Protein AF-A0A1A6GT30-F1 (afdb_monomer_lite)

InterPro domains:
  IPR007768 Suppressor of fused [PTHR10928] (11-63)
  IPR024314 Suppressor of fused C-terminal [PF12470] (11-52)
  IPR038489 Suppressor of fused, C-terminal domain superfamily [G3DSA:3.30.1360.230] (9-63)

Secondary structure (DSSP, 8-state):
---------------HHHHHHHHHHTGGGG-GGG-PSSEEEEEGGGTEEEEE--GGGT-----

Structure (mmCIF, N/CA/C/O backbone):
data_AF-A0A1A6GT30-F1
#
_entry.id   AF-A0A1A6GT30-F1
#
loop_
_atom_site.group_PDB
_atom_site.id
_atom_site.type_symbol
_atom_site.label_atom_id
_atom_site.label_alt_id
_atom_site.label_comp_id
_ato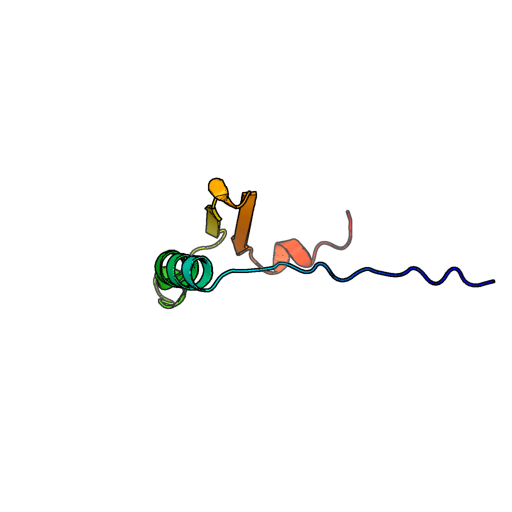m_site.label_asym_id
_atom_site.label_entity_id
_atom_site.label_seq_id
_atom_site.pdbx_PDB_ins_code
_atom_site.Cartn_x
_atom_site.Cartn_y
_atom_site.Cartn_z
_atom_site.occupancy
_atom_site.B_iso_or_equiv
_atom_site.auth_seq_id
_atom_site.auth_comp_id
_atom_site.auth_asym_id
_atom_site.auth_atom_id
_atom_site.pdbx_PDB_model_num
ATOM 1 N N . MET A 1 1 ? 17.087 33.515 -14.452 1.00 43.16 1 MET A N 1
ATOM 2 C CA . MET A 1 1 ? 16.267 33.091 -13.298 1.00 43.16 1 MET A CA 1
ATOM 3 C C . MET A 1 1 ? 15.860 31.657 -13.563 1.00 43.16 1 MET A C 1
ATOM 5 O O . MET A 1 1 ? 14.979 31.441 -14.381 1.00 43.16 1 MET A O 1
ATOM 9 N N . GLU A 1 2 ? 16.567 30.692 -12.983 1.00 47.41 2 GLU A N 1
ATOM 10 C CA . GLU A 1 2 ? 16.178 29.284 -13.088 1.00 47.41 2 GLU A CA 1
ATOM 11 C C . GLU A 1 2 ? 15.019 29.027 -12.128 1.00 47.41 2 GLU A C 1
ATOM 13 O O . GLU A 1 2 ? 15.104 29.300 -10.930 1.00 47.41 2 GLU A O 1
ATOM 18 N N . SER A 1 3 ? 13.898 28.565 -12.672 1.00 53.53 3 SER A N 1
ATOM 19 C CA . SER A 1 3 ? 12.759 28.110 -11.889 1.00 53.53 3 SER A CA 1
ATOM 20 C C . SER A 1 3 ? 13.185 26.857 -11.127 1.00 53.53 3 SER A C 1
ATOM 22 O O . SER A 1 3 ? 13.346 25.79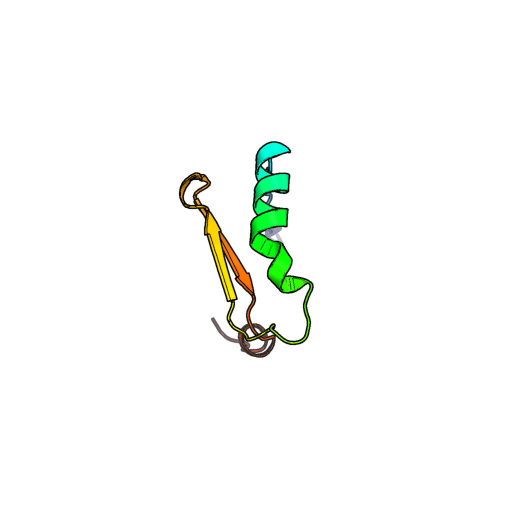6 -11.724 1.00 53.53 3 SER A O 1
ATOM 24 N N . VAL A 1 4 ? 13.382 26.970 -9.813 1.00 63.28 4 VAL A N 1
ATOM 25 C CA . VAL A 1 4 ? 13.570 25.803 -8.944 1.00 63.28 4 VAL A CA 1
ATOM 26 C C . VAL A 1 4 ? 12.256 25.026 -8.947 1.00 63.28 4 VAL A C 1
ATOM 28 O O . VAL A 1 4 ? 11.317 25.360 -8.226 1.00 63.28 4 VAL A O 1
ATOM 31 N N . GLN A 1 5 ? 12.165 24.016 -9.810 1.00 60.72 5 GLN A N 1
ATOM 32 C CA . GLN A 1 5 ? 11.062 23.066 -9.814 1.00 60.72 5 GLN A CA 1
ATOM 33 C C . GLN A 1 5 ? 11.174 22.240 -8.534 1.00 60.72 5 GLN A C 1
ATOM 35 O O . GLN A 1 5 ? 11.988 21.324 -8.423 1.00 60.72 5 GLN A O 1
ATOM 40 N N . PHE A 1 6 ? 10.387 22.610 -7.526 1.00 59.34 6 PHE A N 1
ATOM 41 C CA . PHE A 1 6 ? 10.266 21.846 -6.294 1.00 59.34 6 PHE A CA 1
ATOM 42 C C . PHE A 1 6 ? 9.513 20.551 -6.624 1.00 59.34 6 PHE A C 1
ATOM 44 O O . PHE A 1 6 ? 8.289 20.482 -6.522 1.00 59.34 6 PHE A O 1
ATOM 51 N N . PHE A 1 7 ? 10.239 19.515 -7.047 1.00 64.06 7 PHE A N 1
ATOM 52 C CA . PHE A 1 7 ? 9.706 18.158 -7.108 1.00 64.06 7 PHE A CA 1
ATOM 53 C C . PHE A 1 7 ? 9.385 17.727 -5.675 1.00 64.06 7 PHE A C 1
ATOM 55 O O . PHE A 1 7 ? 10.247 17.255 -4.931 1.00 64.06 7 PHE A O 1
ATOM 62 N N . ARG A 1 8 ? 8.143 17.959 -5.237 1.00 76.25 8 ARG A N 1
ATOM 63 C CA . ARG A 1 8 ? 7.678 17.452 -3.947 1.00 76.25 8 ARG A CA 1
ATOM 64 C C . ARG A 1 8 ? 7.657 15.930 -4.026 1.00 76.25 8 ARG A C 1
ATOM 66 O O . ARG A 1 8 ? 6.868 15.360 -4.772 1.00 76.25 8 ARG A O 1
ATOM 73 N N . LYS A 1 9 ? 8.526 15.282 -3.249 1.00 81.62 9 LYS A N 1
ATOM 74 C CA . LYS A 1 9 ? 8.453 13.836 -3.030 1.00 81.62 9 LYS A CA 1
ATOM 75 C C . LYS A 1 9 ? 7.103 13.508 -2.375 1.00 81.62 9 LYS A C 1
ATOM 77 O O . LYS A 1 9 ? 6.759 14.175 -1.393 1.00 81.62 9 LYS A O 1
ATOM 82 N N . PRO A 1 10 ? 6.342 12.527 -2.888 1.00 84.31 10 PRO A N 1
ATOM 83 C CA . PRO A 1 10 ? 5.108 12.101 -2.244 1.00 84.31 10 PRO A CA 1
ATOM 84 C C . PRO A 1 10 ? 5.413 11.549 -0.845 1.00 84.31 10 PRO A C 1
ATOM 86 O O . PRO A 1 10 ? 6.432 10.891 -0.635 1.00 84.31 10 PRO A O 1
ATOM 89 N N . GLN A 1 11 ? 4.536 11.846 0.111 1.00 88.81 11 GLN A N 1
ATOM 90 C CA . GLN A 1 11 ? 4.596 11.339 1.482 1.00 88.81 11 GLN A CA 1
ATOM 91 C C . GLN A 1 11 ? 3.265 10.665 1.810 1.00 88.81 11 GLN A C 1
ATOM 93 O O . GLN A 1 11 ? 2.209 11.184 1.448 1.00 88.81 11 GLN A O 1
ATOM 98 N N . ILE A 1 12 ? 3.318 9.522 2.492 1.00 89.56 12 ILE A N 1
ATOM 99 C CA . ILE A 1 12 ? 2.147 8.758 2.933 1.00 89.56 12 ILE A CA 1
ATOM 100 C C . ILE A 1 12 ? 2.300 8.512 4.433 1.00 89.56 12 ILE A C 1
ATOM 102 O O . ILE A 1 12 ? 3.377 8.134 4.888 1.00 89.56 12 ILE A O 1
ATOM 106 N N . LEU A 1 13 ? 1.229 8.746 5.194 1.00 92.88 13 LEU A N 1
ATOM 107 C CA . LEU A 1 13 ? 1.165 8.438 6.620 1.00 92.88 13 LEU A CA 1
ATOM 108 C C . LEU A 1 13 ? 0.426 7.113 6.814 1.00 92.88 13 LEU A C 1
ATOM 110 O O . LEU A 1 13 ? -0.701 6.965 6.342 1.00 92.88 13 LEU A O 1
ATOM 114 N N . LEU A 1 14 ? 1.048 6.181 7.532 1.00 95.00 14 LEU A N 1
ATOM 115 C CA . LEU A 1 14 ? 0.484 4.875 7.866 1.00 95.00 14 LEU A CA 1
ATOM 116 C C . LEU A 1 14 ? 0.404 4.751 9.390 1.00 95.00 14 LEU A C 1
ATOM 118 O O . LEU A 1 14 ? 1.356 5.088 10.090 1.00 95.00 14 LEU A O 1
ATOM 122 N N . THR A 1 15 ? -0.741 4.306 9.900 1.00 95.75 15 THR A N 1
ATOM 123 C CA . THR A 1 15 ? -0.923 3.982 11.322 1.00 95.75 15 THR A CA 1
ATOM 124 C C . THR A 1 15 ? -0.445 2.561 11.592 1.00 95.75 15 THR A C 1
ATOM 126 O O . THR A 1 15 ? -0.522 1.730 10.693 1.00 95.75 15 THR A O 1
ATOM 129 N N . GLU A 1 16 ? -0.022 2.258 12.820 1.00 96.88 16 GLU A N 1
ATOM 130 C CA . GLU A 1 16 ? 0.463 0.916 13.196 1.00 96.88 16 GLU A CA 1
ATOM 131 C C . GLU A 1 16 ? -0.548 -0.187 12.850 1.00 96.88 16 GLU A C 1
ATOM 133 O O . GLU A 1 16 ? -0.216 -1.097 12.101 1.00 96.88 16 GLU A O 1
ATOM 138 N N . GLU A 1 17 ? -1.815 -0.019 13.241 1.00 95.56 17 GLU A N 1
ATOM 139 C CA . GLU A 1 17 ? -2.916 -0.937 12.892 1.00 95.56 17 GLU A CA 1
ATOM 140 C C . GLU A 1 17 ? -3.024 -1.198 11.378 1.00 95.56 17 GLU A C 1
ATOM 142 O O . GLU A 1 17 ? -3.322 -2.302 10.929 1.00 95.56 17 GLU A O 1
ATOM 147 N N . PHE A 1 18 ? -2.777 -0.171 10.561 1.00 95.31 18 PHE A N 1
ATOM 148 C CA . PHE A 1 18 ? -2.865 -0.322 9.114 1.00 95.31 18 PHE A CA 1
ATOM 149 C C . PHE A 1 18 ? -1.622 -1.003 8.542 1.00 95.31 18 PHE A C 1
ATOM 151 O O . PHE A 1 18 ? -1.740 -1.760 7.587 1.00 95.31 18 PHE A O 1
ATOM 158 N N . VAL A 1 19 ? -0.448 -0.769 9.134 1.00 95.19 19 VAL A N 1
ATOM 159 C CA . VAL A 1 19 ? 0.785 -1.475 8.771 1.00 95.19 19 VAL A CA 1
ATOM 160 C C . VAL A 1 19 ? 0.641 -2.969 9.039 1.00 95.19 19 VAL A C 1
ATOM 162 O O . VAL A 1 19 ? 0.990 -3.755 8.168 1.00 95.19 19 VAL A O 1
ATOM 165 N N . GLU A 1 20 ? 0.089 -3.361 10.186 1.00 96.44 20 GLU A N 1
ATOM 166 C CA . GLU A 1 20 ? -0.151 -4.773 10.516 1.00 96.44 20 GLU A CA 1
ATOM 167 C C . GLU A 1 20 ? -1.055 -5.441 9.477 1.00 96.44 20 GLU A C 1
ATOM 169 O O . GLU A 1 20 ? -0.663 -6.436 8.870 1.00 96.44 20 GLU A O 1
ATOM 174 N N . LYS A 1 21 ? -2.196 -4.818 9.162 1.00 94.62 21 LYS A N 1
ATOM 175 C CA . LYS A 1 21 ? -3.095 -5.306 8.108 1.00 94.62 21 LYS A CA 1
ATOM 176 C C . LYS A 1 21 ? -2.406 -5.398 6.742 1.00 94.62 21 LYS A C 1
ATOM 178 O O . LYS A 1 21 ? -2.577 -6.376 6.024 1.00 94.62 21 LYS A O 1
ATOM 183 N N . MET A 1 22 ? -1.625 -4.382 6.369 1.00 94.31 22 MET A N 1
ATOM 184 C CA . MET A 1 22 ? -0.881 -4.405 5.109 1.00 94.31 22 MET A CA 1
ATOM 185 C C . MET A 1 22 ? 0.127 -5.556 5.069 1.00 94.31 22 MET A C 1
ATOM 187 O O . MET A 1 22 ? 0.304 -6.147 4.013 1.00 94.31 22 MET A O 1
ATOM 191 N N . LEU A 1 23 ? 0.799 -5.867 6.178 1.00 94.06 23 LEU A N 1
ATOM 192 C CA . LEU A 1 23 ? 1.760 -6.969 6.235 1.00 94.06 23 LEU A CA 1
ATOM 193 C C . LEU A 1 23 ? 1.082 -8.327 6.044 1.00 94.06 23 LEU A C 1
ATOM 195 O O . LEU A 1 23 ? 1.620 -9.150 5.311 1.00 94.06 23 LEU A O 1
ATOM 199 N N . GLU A 1 24 ? -0.090 -8.533 6.649 1.00 93.94 24 GLU A N 1
ATOM 200 C CA . GLU A 1 24 ? -0.900 -9.742 6.443 1.00 93.94 24 GLU A CA 1
ATOM 201 C C . GLU A 1 24 ? -1.323 -9.880 4.973 1.00 93.94 24 GLU A C 1
ATOM 203 O O . GLU A 1 24 ? -1.095 -10.914 4.351 1.00 93.94 24 GLU A O 1
ATOM 208 N N . ASP A 1 25 ? -1.863 -8.809 4.382 1.00 92.56 25 ASP A N 1
ATOM 209 C CA . ASP A 1 25 ? -2.318 -8.819 2.986 1.00 92.56 25 ASP A CA 1
ATOM 210 C C . ASP A 1 25 ? -1.161 -9.034 1.988 1.00 92.56 25 ASP A C 1
ATOM 212 O O . ASP A 1 25 ? -1.377 -9.557 0.896 1.00 92.56 25 ASP A O 1
ATOM 216 N N . LEU A 1 26 ? 0.061 -8.622 2.343 1.00 91.62 26 LEU A N 1
ATOM 217 C CA . LEU A 1 26 ? 1.264 -8.708 1.505 1.00 91.62 26 LEU A CA 1
ATOM 218 C C . LEU A 1 26 ? 2.126 -9.952 1.791 1.00 91.62 26 LEU A C 1
ATOM 220 O O . LEU A 1 26 ? 3.195 -10.094 1.191 1.00 91.62 26 LEU A O 1
ATOM 224 N N . GLU A 1 27 ? 1.705 -10.849 2.688 1.00 89.94 27 GLU A N 1
ATOM 225 C CA . GLU A 1 27 ? 2.472 -12.042 3.080 1.00 89.94 27 GLU A CA 1
ATOM 226 C C . GLU A 1 27 ? 2.817 -12.929 1.873 1.00 89.94 27 GLU A C 1
ATOM 228 O O . GLU A 1 27 ? 3.921 -13.466 1.765 1.00 89.94 27 GLU A O 1
ATOM 233 N N . ASP A 1 28 ? 1.914 -13.013 0.902 1.00 86.00 28 ASP A N 1
ATOM 234 C CA . ASP A 1 28 ? 2.071 -13.809 -0.314 1.00 86.00 28 ASP A CA 1
ATOM 235 C C . ASP A 1 28 ? 3.184 -13.306 -1.261 1.00 86.00 28 ASP A C 1
ATOM 237 O O . ASP A 1 28 ? 3.583 -14.010 -2.191 1.00 86.00 28 ASP A O 1
ATOM 241 N N . LEU A 1 29 ? 3.738 -12.113 -1.022 1.00 85.00 29 LEU A N 1
ATOM 242 C CA . LEU A 1 29 ? 4.934 -11.612 -1.709 1.00 85.00 29 LEU A CA 1
ATOM 243 C C . LEU A 1 29 ? 6.225 -12.252 -1.201 1.00 85.00 29 LEU A C 1
ATOM 245 O O . LEU A 1 29 ? 7.253 -12.168 -1.873 1.00 85.00 29 LEU A O 1
ATOM 249 N N . THR A 1 30 ? 6.194 -12.882 -0.028 1.00 82.75 30 THR A N 1
ATOM 250 C CA . THR A 1 30 ? 7.369 -13.525 0.575 1.00 82.75 30 THR A CA 1
ATOM 251 C C . THR A 1 30 ? 7.675 -14.897 -0.029 1.00 82.75 30 THR A C 1
ATOM 253 O O . THR A 1 30 ? 8.767 -15.428 0.180 1.00 82.75 30 THR A O 1
ATOM 256 N N . SER A 1 31 ? 6.751 -15.450 -0.825 1.00 79.75 31 SER A N 1
ATOM 257 C CA . SER A 1 31 ? 6.877 -16.763 -1.461 1.00 79.75 31 SER A CA 1
ATOM 258 C C . SER A 1 31 ? 7.256 -16.636 -2.946 1.00 79.75 31 SER A C 1
ATOM 260 O O . SER A 1 31 ? 6.415 -16.271 -3.771 1.00 79.75 31 SER A O 1
ATOM 262 N N . PRO A 1 32 ? 8.506 -16.960 -3.335 1.00 70.56 32 PRO A N 1
ATOM 263 C CA . PRO A 1 32 ? 8.981 -16.783 -4.711 1.00 70.56 32 PRO A CA 1
ATOM 264 C C . PRO A 1 32 ? 8.284 -17.689 -5.738 1.00 70.56 32 PRO A C 1
ATOM 266 O O . PRO A 1 32 ? 8.298 -17.381 -6.927 1.00 70.56 32 PRO A O 1
ATOM 269 N N . GLU A 1 33 ? 7.655 -18.787 -5.309 1.00 67.25 33 GLU A N 1
ATOM 270 C CA . GLU A 1 33 ? 6.975 -19.734 -6.205 1.00 67.25 33 GLU A CA 1
ATOM 271 C C . GLU A 1 33 ? 5.614 -19.221 -6.719 1.00 67.25 33 GLU A C 1
ATOM 273 O O . GLU A 1 33 ? 5.158 -19.642 -7.785 1.00 67.25 33 GLU A O 1
ATOM 278 N N . GLU A 1 34 ? 4.988 -18.263 -6.026 1.00 60.59 34 GLU A N 1
ATOM 279 C CA . GLU A 1 34 ? 3.655 -17.726 -6.361 1.00 60.59 34 GLU A CA 1
ATOM 280 C C . GLU A 1 34 ? 3.690 -16.291 -6.916 1.00 60.59 3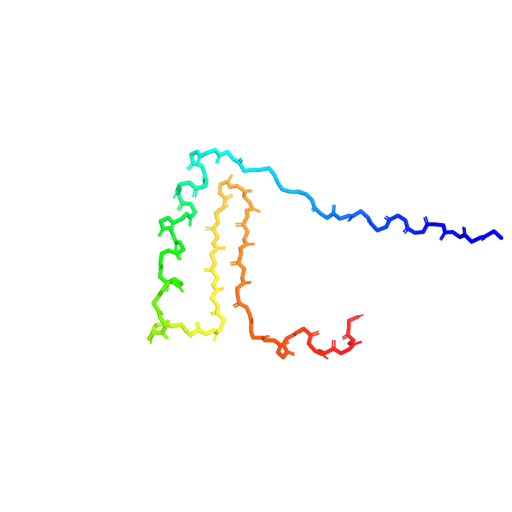4 GLU A C 1
ATOM 282 O O . GLU A 1 34 ? 2.655 -15.658 -7.150 1.00 60.59 34 GLU A O 1
ATOM 287 N N . PHE A 1 35 ? 4.886 -15.766 -7.187 1.00 71.25 35 PHE A N 1
ATOM 288 C CA . PHE A 1 35 ? 5.087 -14.370 -7.561 1.00 71.25 35 PHE A CA 1
ATOM 2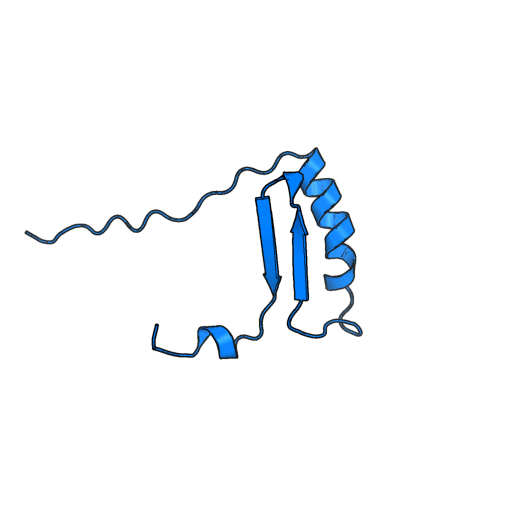89 C C . PHE A 1 35 ? 4.854 -14.122 -9.063 1.00 71.25 35 PHE A C 1
ATOM 291 O O . PHE A 1 35 ? 5.786 -13.984 -9.857 1.00 71.25 35 PHE A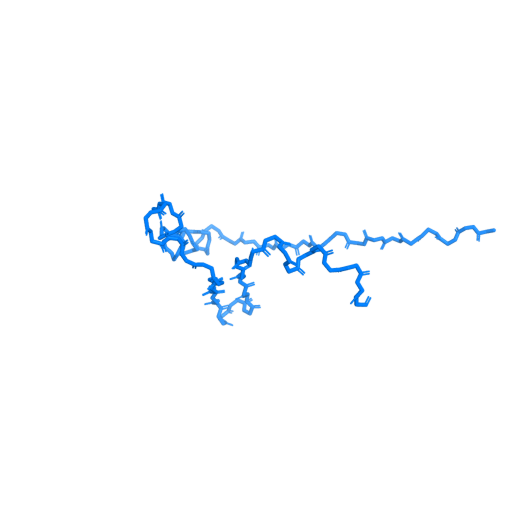 O 1
ATOM 298 N N . LYS A 1 36 ? 3.582 -14.078 -9.479 1.00 81.38 36 LYS A N 1
ATOM 299 C CA . LYS A 1 36 ? 3.165 -13.688 -10.840 1.00 81.38 36 LYS A CA 1
ATOM 300 C C . LYS A 1 36 ? 2.783 -12.206 -10.887 1.00 81.38 36 LYS A C 1
ATOM 302 O O . LYS A 1 36 ? 1.957 -11.755 -10.101 1.00 81.38 36 LYS A O 1
ATOM 307 N N . LEU A 1 37 ? 3.363 -11.465 -11.832 1.00 85.38 37 LEU A N 1
ATOM 308 C CA . LEU A 1 37 ? 3.072 -10.046 -12.075 1.00 85.38 37 LEU A CA 1
ATOM 309 C C . LEU A 1 37 ? 2.080 -9.857 -13.244 1.00 85.38 37 LEU A C 1
ATOM 311 O O . LEU A 1 37 ? 2.100 -10.668 -14.174 1.00 85.38 37 LEU A O 1
ATOM 315 N N . PRO A 1 38 ? 1.266 -8.779 -13.256 1.00 90.44 38 PRO A N 1
ATOM 316 C CA . PRO A 1 38 ? 1.155 -7.743 -12.227 1.00 90.44 38 PRO A CA 1
ATOM 317 C C . PRO A 1 38 ? 0.322 -8.201 -11.026 1.00 90.44 38 PRO A C 1
ATOM 319 O O . PRO A 1 38 ? -0.598 -9.006 -11.167 1.00 90.44 38 PRO A O 1
ATOM 322 N N . LYS A 1 39 ? 0.620 -7.638 -9.855 1.00 90.81 39 LYS A N 1
ATOM 323 C CA . LYS A 1 39 ? -0.117 -7.913 -8.619 1.00 90.81 39 LYS A CA 1
ATOM 324 C C . LYS A 1 39 ? -0.634 -6.626 -8.014 1.00 90.81 39 LYS A C 1
ATOM 326 O O . LYS A 1 39 ? 0.084 -5.631 -7.992 1.00 90.81 39 LYS A O 1
ATOM 331 N N . GLU A 1 40 ? -1.881 -6.630 -7.564 1.00 92.75 40 GLU A N 1
ATOM 332 C CA . GLU A 1 40 ? -2.552 -5.420 -7.103 1.00 92.75 40 GLU A CA 1
ATOM 333 C C . GLU A 1 40 ? -3.187 -5.630 -5.735 1.00 92.75 40 GLU A C 1
ATOM 335 O O . GLU A 1 40 ? -3.980 -6.547 -5.542 1.00 92.75 40 GLU A O 1
ATOM 340 N N . TYR A 1 41 ? -2.877 -4.720 -4.820 1.00 94.06 41 TYR A N 1
ATOM 34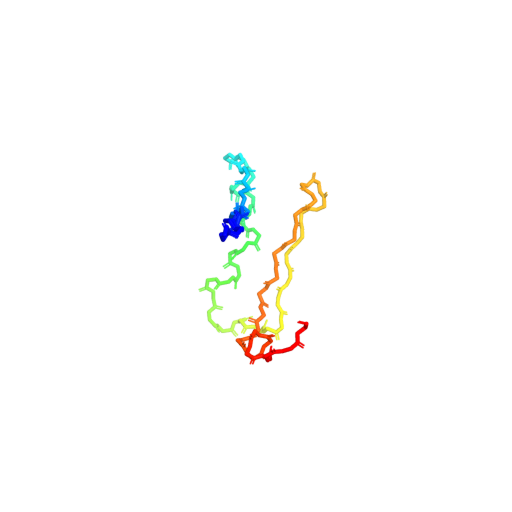1 C CA . TYR A 1 41 ? -3.431 -4.650 -3.478 1.00 94.06 41 TYR A CA 1
ATOM 342 C C . TYR A 1 41 ? -4.179 -3.336 -3.339 1.00 94.06 41 TYR A C 1
ATOM 344 O O . TYR A 1 41 ? -3.674 -2.273 -3.715 1.00 94.06 41 TYR A O 1
ATOM 352 N N . SER A 1 42 ? -5.401 -3.391 -2.825 1.00 95.31 42 SER A N 1
ATOM 353 C CA . SER A 1 42 ? -6.217 -2.202 -2.632 1.00 95.31 42 SER A CA 1
ATOM 354 C C . SER A 1 42 ? -6.833 -2.205 -1.248 1.00 95.31 42 SER A C 1
ATOM 356 O O . SER A 1 42 ? -7.445 -3.184 -0.836 1.00 95.31 42 SER A O 1
ATOM 358 N N . TRP A 1 43 ? -6.723 -1.056 -0.589 1.00 95.56 43 TRP A N 1
ATOM 359 C CA . TRP A 1 43 ? -7.386 -0.737 0.668 1.00 95.56 43 TRP A CA 1
ATOM 360 C C . TRP A 1 43 ? -8.332 0.442 0.415 1.00 95.56 43 TRP A C 1
ATOM 362 O O . TRP A 1 43 ? -7.937 1.606 0.593 1.00 95.56 43 TRP A O 1
ATOM 372 N N . PRO A 1 44 ? -9.564 0.186 -0.074 1.00 94.12 44 PRO A N 1
ATOM 373 C CA . PRO A 1 44 ? -10.526 1.229 -0.426 1.00 94.12 44 PRO A CA 1
ATOM 374 C C . PRO A 1 44 ? -10.826 2.185 0.730 1.00 94.12 44 PRO A C 1
ATOM 376 O O . PRO A 1 44 ? -10.988 3.387 0.515 1.00 94.12 44 PRO A O 1
ATOM 379 N N . GLU A 1 45 ? -10.828 1.679 1.964 1.00 92.88 45 GLU A N 1
ATOM 380 C CA . GLU A 1 45 ? -11.041 2.450 3.188 1.00 92.88 45 GLU A CA 1
ATOM 381 C C . GLU A 1 45 ? -9.959 3.514 3.420 1.00 92.88 45 GLU A C 1
ATOM 383 O O . GLU A 1 45 ? -10.244 4.575 3.976 1.00 92.88 45 GLU A O 1
ATOM 388 N N . LYS A 1 46 ? -8.730 3.270 2.946 1.00 91.56 46 LYS A N 1
ATOM 389 C CA . LYS A 1 46 ? -7.621 4.238 2.968 1.00 91.56 46 LYS A CA 1
ATOM 390 C C . LYS A 1 46 ? -7.427 4.947 1.629 1.00 91.56 46 LYS A C 1
ATOM 392 O O . LYS A 1 46 ? -6.545 5.795 1.522 1.00 91.56 46 LYS A O 1
ATOM 397 N N . LYS A 1 47 ? -8.237 4.617 0.614 1.00 93.12 47 LYS A N 1
ATOM 398 C CA . LYS A 1 47 ? -8.059 5.050 -0.782 1.00 93.12 47 LYS A CA 1
ATOM 399 C C . LYS A 1 47 ? -6.633 4.785 -1.287 1.00 93.12 47 LYS A C 1
ATOM 401 O O . LYS A 1 47 ? -6.093 5.574 -2.060 1.00 93.12 47 LYS A O 1
ATOM 406 N N . LEU A 1 48 ? -6.026 3.689 -0.826 1.00 94.25 48 LEU A N 1
ATOM 407 C CA . LEU A 1 48 ? -4.662 3.300 -1.167 1.00 94.25 48 LEU A CA 1
ATOM 408 C C . LEU A 1 48 ? -4.692 2.098 -2.111 1.00 94.25 48 LEU A C 1
ATOM 410 O O . LEU A 1 48 ? -5.448 1.147 -1.903 1.00 94.25 48 LEU A O 1
ATOM 414 N N . LYS A 1 49 ? -3.852 2.140 -3.144 1.00 94.81 49 LYS A N 1
ATOM 415 C CA . LYS A 1 49 ? -3.596 1.012 -4.036 1.00 94.81 49 LYS A CA 1
ATOM 416 C C . LYS A 1 49 ? -2.092 0.857 -4.209 1.00 94.81 49 LYS A C 1
ATOM 418 O O . LYS A 1 49 ? -1.403 1.844 -4.460 1.00 94.81 49 LYS A O 1
ATOM 423 N N . VAL A 1 50 ? -1.606 -0.369 -4.080 1.00 93.81 50 VAL A N 1
ATOM 424 C CA . VAL A 1 50 ? -0.221 -0.751 -4.351 1.00 93.81 50 VAL A CA 1
ATOM 425 C C . VAL A 1 50 ? -0.248 -1.769 -5.478 1.00 93.81 50 VAL A C 1
ATOM 427 O O . VAL A 1 50 ? -0.871 -2.819 -5.351 1.00 93.81 50 VAL A O 1
ATOM 430 N N . SER A 1 51 ? 0.410 -1.446 -6.586 1.00 92.19 51 SER A N 1
ATOM 431 C CA . SER A 1 51 ? 0.549 -2.350 -7.724 1.00 92.19 51 SER A CA 1
ATOM 432 C C . SER A 1 51 ? 2.022 -2.682 -7.912 1.00 92.19 51 SER A C 1
ATOM 434 O O . SER A 1 51 ? 2.866 -1.788 -7.963 1.00 92.19 51 SER A O 1
ATOM 436 N N . ILE A 1 52 ? 2.322 -3.969 -8.021 1.00 91.31 52 ILE A N 1
ATOM 437 C CA . ILE A 1 52 ? 3.647 -4.492 -8.329 1.00 91.31 52 ILE A CA 1
ATOM 438 C C . ILE A 1 52 ? 3.630 -4.848 -9.807 1.00 91.31 52 ILE A C 1
ATOM 440 O O . ILE A 1 52 ? 2.818 -5.661 -10.257 1.00 91.31 52 ILE A O 1
ATOM 444 N N . LEU A 1 53 ? 4.490 -4.181 -10.564 1.00 90.56 53 LEU A N 1
ATOM 445 C CA . LEU A 1 53 ? 4.537 -4.227 -12.020 1.00 90.56 53 LEU A CA 1
ATOM 446 C C . LEU A 1 53 ? 5.937 -4.669 -12.464 1.00 90.56 53 LEU A C 1
ATOM 448 O O . LEU A 1 53 ? 6.894 -4.442 -11.727 1.00 90.56 53 LEU A O 1
ATOM 452 N N . PRO A 1 54 ? 6.076 -5.297 -13.642 1.00 89.06 54 PRO A N 1
ATOM 453 C CA . PRO A 1 54 ? 7.389 -5.640 -14.175 1.00 89.06 54 PRO A CA 1
ATOM 454 C C . PRO A 1 54 ? 8.156 -4.383 -14.617 1.00 89.06 54 PRO A C 1
ATOM 456 O O . PRO A 1 54 ? 7.549 -3.435 -15.119 1.00 89.06 54 PRO A O 1
ATOM 459 N N . ASP A 1 55 ? 9.487 -4.414 -14.500 1.00 86.75 55 ASP A N 1
ATOM 460 C CA . ASP A 1 55 ? 10.382 -3.270 -14.764 1.00 86.75 55 ASP A CA 1
ATOM 461 C C . ASP A 1 55 ? 10.178 -2.634 -16.151 1.00 86.75 55 ASP A C 1
ATOM 463 O O . ASP A 1 55 ? 10.193 -1.413 -16.284 1.00 86.75 55 ASP A O 1
ATOM 467 N N . VAL A 1 56 ? 9.847 -3.450 -17.162 1.00 86.12 56 VAL A N 1
ATOM 468 C CA . VAL A 1 56 ? 9.545 -3.014 -18.541 1.00 86.12 56 VAL A CA 1
ATOM 469 C C . VAL A 1 56 ? 8.451 -1.939 -18.630 1.00 86.12 56 VAL A C 1
ATOM 471 O O . VAL A 1 56 ? 8.431 -1.148 -19.573 1.00 86.12 56 VAL A O 1
ATOM 474 N N . VAL A 1 57 ? 7.535 -1.885 -17.655 1.00 82.38 57 VAL A N 1
ATOM 475 C CA . VAL A 1 57 ? 6.490 -0.849 -17.589 1.00 82.38 57 VAL A CA 1
ATOM 476 C C . VAL A 1 57 ? 7.096 0.528 -17.308 1.00 82.38 57 VAL A C 1
ATOM 478 O O . VAL A 1 57 ? 6.556 1.537 -17.755 1.00 82.38 57 VAL A O 1
ATOM 481 N N . PHE A 1 58 ? 8.226 0.578 -16.606 1.00 82.31 58 PHE A N 1
ATOM 482 C CA . PHE A 1 58 ? 8.914 1.810 -16.227 1.00 82.31 58 PHE A CA 1
ATOM 483 C C . PHE A 1 58 ? 10.020 2.213 -17.217 1.00 82.31 58 PHE A C 1
ATOM 485 O O . PHE A 1 58 ? 10.388 3.384 -17.255 1.00 82.31 58 PHE A O 1
ATOM 492 N N . ASP A 1 59 ? 10.504 1.287 -18.052 1.00 80.06 59 ASP A N 1
ATOM 493 C CA . ASP A 1 59 ? 11.549 1.539 -19.061 1.00 80.06 59 ASP A CA 1
ATOM 494 C C . ASP A 1 59 ? 11.054 2.294 -20.308 1.00 80.06 59 ASP A C 1
ATOM 496 O O . ASP A 1 59 ? 11.856 2.733 -21.136 1.00 80.06 59 ASP A O 1
ATOM 500 N N . SER A 1 60 ? 9.738 2.451 -20.478 1.00 71.62 60 SER A N 1
ATOM 501 C CA . SER A 1 60 ? 9.166 3.158 -21.629 1.00 71.62 60 SER A CA 1
ATOM 502 C C . SER A 1 60 ? 9.433 4.669 -21.521 1.00 71.62 60 SER A C 1
ATOM 504 O O . SER A 1 60 ? 8.859 5.313 -20.643 1.00 71.62 60 SER A O 1
ATOM 506 N N . PRO A 1 61 ? 10.244 5.286 -22.409 1.00 65.56 61 PRO A N 1
ATOM 507 C CA . PRO A 1 61 ? 10.714 6.661 -22.215 1.00 65.56 61 PRO A CA 1
ATOM 508 C C . PRO A 1 61 ? 9.669 7.766 -22.435 1.00 65.56 61 PRO A C 1
ATOM 510 O O . PRO A 1 61 ? 10.058 8.930 -22.473 1.00 65.56 61 PRO A O 1
ATOM 513 N N . LEU A 1 62 ? 8.385 7.465 -22.663 1.00 54.34 62 LEU A N 1
ATOM 514 C CA . LEU A 1 62 ? 7.415 8.470 -23.113 1.00 54.34 62 LEU A CA 1
ATOM 515 C C . LEU A 1 62 ? 6.006 8.233 -22.551 1.00 54.34 62 LEU A C 1
ATOM 517 O O . LEU A 1 62 ? 5.226 7.450 -23.094 1.00 54.34 62 LEU A O 1
ATOM 521 N N . HIS A 1 63 ? 5.695 8.993 -21.501 1.00 47.94 63 HIS A N 1
ATOM 522 C CA . HIS A 1 63 ? 4.392 9.614 -21.273 1.00 47.94 63 HIS A CA 1
ATOM 523 C C . HIS A 1 63 ? 4.573 11.131 -21.359 1.00 47.94 63 HIS A C 1
ATOM 525 O O . HIS A 1 63 ? 5.629 11.613 -20.886 1.00 47.94 63 HIS A O 1
#

Radius of gyration: 16.37 Å; chains: 1; bounding box: 27×53×36 Å

Sequence (63 aa):
MESVQFFRKPQILLTEEFVEKMLEDLEDLTSPEEFKLPKEYSWPEKKLKVSILPDVVFDSPLH

pLDDT: mean 83.01, std 14.29, range [43.16, 96.88]

Organism: Neotoma lepida (NCBI:txid56216)

Foldseek 3Di:
DDDPPPPDDDDDDDDPVRVVVVCVVCVQVVDPVNDDPFDWDDDVVRRDIDTDHDCVVVPPPDD